Protein AF-A0A3P6TCW6-F1 (afdb_monomer_lite)

InterPro domains:
  IPR000242 Tyrosine-specific protein phosphatase, PTPase domain [PF00102] (1-67)
  IPR000242 Tyrosine-specific protein phosphatase, PTPase domain [PS50055] (1-75)
  IPR029021 Protein-tyrosine phosphatase-like [G3DSA:3.90.190.10] (1-73)
  IPR029021 Protein-tyrosine phosphatase-like [SSF52799] (1-66)
  IPR051985 Non-receptor type tyrosine-specific phosphatase [PTHR46047] (1-67)

Organism: Cylicostephanus goldi (NCBI:txid71465)

Radius of gyration: 13.01 Å; chains: 1; bounding box: 35×23×37 Å

Sequence (75 aa):
MVWEQNVPAVIMLNKLMESGRHKCATYFPSKSEQSVEFDDYTVILEEEEQHHNFVVRKIRLKKLNEEGGQTFYFP

Foldseek 3Di:
DCVVVVPQEDEDPDDCDDPNDGPDDPPAADPVGQWDDDPQKIKGFPDWADDPPDIKTWIWIDGNPDPDIRIHIYD

Secondary structure (DSSP, 8-state):
-TTTTT-SB----S-SEETTEE-S---S-BTTB-EEEETTEEEEEEEEEE-SS-EEEEEEEEETTSS-EEEEEE-

pLDDT: mean 83.92, std 10.87, range [58.28, 94.31]

Structure (mmCIF, N/CA/C/O backbone):
data_AF-A0A3P6TCW6-F1
#
_entry.id   AF-A0A3P6TCW6-F1
#
loop_
_atom_site.group_PDB
_atom_site.id
_atom_site.type_symbol
_atom_site.label_atom_id
_atom_s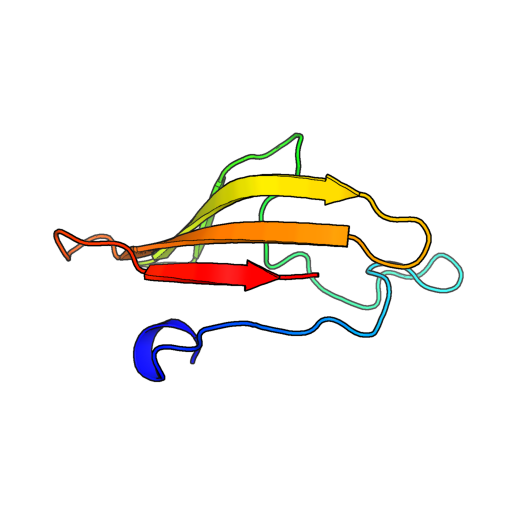ite.label_alt_id
_atom_site.label_comp_id
_atom_site.label_asym_id
_atom_site.label_entity_id
_atom_site.label_seq_id
_atom_site.pdbx_PDB_ins_code
_atom_site.Cartn_x
_atom_site.Cartn_y
_atom_site.Cartn_z
_atom_site.occupancy
_atom_site.B_iso_or_equiv
_atom_site.auth_seq_id
_atom_site.auth_comp_id
_atom_site.auth_asym_id
_atom_site.auth_atom_id
_atom_site.pdbx_PDB_model_num
ATOM 1 N N . MET A 1 1 ? -12.217 -6.804 0.211 1.00 87.06 1 MET A N 1
ATOM 2 C CA . MET A 1 1 ? -10.959 -7.587 0.311 1.00 87.06 1 MET A CA 1
ATOM 3 C C . MET A 1 1 ? -9.949 -6.992 1.296 1.00 87.06 1 MET A C 1
ATOM 5 O O . MET A 1 1 ? -9.856 -7.526 2.387 1.00 87.06 1 MET A O 1
ATOM 9 N N . VAL A 1 2 ? -9.198 -5.928 0.958 1.00 91.50 2 VAL A N 1
ATOM 10 C CA . VAL A 1 2 ? -8.095 -5.408 1.812 1.00 91.50 2 VAL A CA 1
ATOM 11 C C . VAL A 1 2 ? -8.577 -5.031 3.217 1.00 91.50 2 VAL A C 1
ATOM 13 O O . VAL A 1 2 ? -8.030 -5.529 4.195 1.00 91.50 2 VAL A O 1
ATOM 16 N N . TRP A 1 3 ? -9.648 -4.233 3.296 1.00 89.69 3 TRP A N 1
ATOM 17 C CA . TRP A 1 3 ? -10.262 -3.813 4.561 1.00 89.69 3 TRP A CA 1
ATOM 18 C C . TRP A 1 3 ? -10.795 -4.989 5.390 1.00 89.69 3 TRP A C 1
ATOM 20 O O . TRP A 1 3 ? -10.470 -5.146 6.563 1.00 89.69 3 TRP A O 1
ATOM 30 N N . GLU A 1 4 ? -11.620 -5.831 4.765 1.00 90.31 4 GLU A N 1
ATOM 31 C CA . GLU A 1 4 ? -12.330 -6.936 5.426 1.00 90.31 4 GLU A CA 1
ATOM 32 C C . GLU A 1 4 ? -11.383 -8.004 5.976 1.00 90.31 4 GLU A C 1
ATOM 34 O O . GLU A 1 4 ? -11.669 -8.610 7.001 1.00 90.31 4 GLU A O 1
ATOM 39 N N . GLN A 1 5 ? -10.266 -8.244 5.285 1.00 90.56 5 GLN A N 1
ATOM 40 C CA . GLN A 1 5 ? -9.273 -9.247 5.672 1.00 90.56 5 GLN A CA 1
ATOM 41 C C . GLN A 1 5 ? -8.150 -8.660 6.538 1.00 90.56 5 GLN A C 1
ATOM 43 O O . GLN A 1 5 ? -7.228 -9.389 6.895 1.00 90.56 5 GLN A O 1
ATOM 48 N N . ASN A 1 6 ? -8.212 -7.362 6.864 1.00 88.44 6 ASN A N 1
ATOM 49 C CA . ASN A 1 6 ? -7.183 -6.645 7.618 1.00 88.44 6 ASN A CA 1
ATOM 50 C C . ASN A 1 6 ? -5.771 -6.906 7.054 1.00 88.44 6 ASN A C 1
ATOM 52 O O . ASN A 1 6 ? -4.843 -7.290 7.770 1.00 88.44 6 ASN A O 1
ATOM 56 N N . VAL A 1 7 ? -5.642 -6.791 5.727 1.00 91.31 7 VAL A N 1
ATOM 57 C CA . VAL A 1 7 ? -4.417 -7.151 5.003 1.00 91.31 7 VAL A CA 1
ATOM 58 C C . VAL A 1 7 ? -3.283 -6.193 5.392 1.00 91.31 7 VAL A C 1
ATOM 60 O O . VAL A 1 7 ? -3.428 -4.988 5.191 1.00 91.31 7 VAL A O 1
ATOM 63 N N . PRO A 1 8 ? -2.127 -6.691 5.875 1.00 86.88 8 PRO A N 1
ATOM 64 C CA . PRO A 1 8 ? -1.028 -5.827 6.310 1.00 86.88 8 PRO A CA 1
ATOM 65 C C . PRO A 1 8 ? -0.186 -5.283 5.144 1.00 86.88 8 PRO A C 1
ATOM 67 O O . PRO A 1 8 ? 0.455 -4.237 5.268 1.00 86.88 8 PRO A O 1
ATOM 70 N N . ALA A 1 9 ? -0.164 -5.993 4.011 1.00 91.75 9 ALA A N 1
ATOM 71 C CA . ALA A 1 9 ? 0.577 -5.604 2.818 1.00 91.75 9 ALA A CA 1
ATOM 72 C C . ALA A 1 9 ? -0.010 -6.239 1.551 1.00 91.75 9 ALA A C 1
ATOM 74 O O . ALA A 1 9 ? -0.484 -7.376 1.573 1.00 91.75 9 ALA A O 1
ATOM 75 N N . VAL A 1 10 ? 0.078 -5.526 0.432 1.00 90.62 10 VAL A N 1
ATOM 76 C CA . VAL A 1 10 ? -0.259 -6.033 -0.904 1.00 90.62 10 VAL A CA 1
ATOM 77 C C . VAL A 1 10 ? 0.992 -5.959 -1.760 1.00 90.62 10 VAL A C 1
ATOM 79 O O . VAL A 1 10 ? 1.642 -4.928 -1.757 1.00 90.62 10 VAL A O 1
ATOM 82 N N . ILE A 1 11 ? 1.330 -7.018 -2.502 1.00 90.50 11 ILE A N 1
ATOM 83 C CA . ILE A 1 11 ? 2.538 -7.065 -3.339 1.00 90.50 11 ILE A CA 1
ATOM 84 C C . ILE A 1 11 ? 2.162 -6.991 -4.821 1.00 90.50 11 ILE A C 1
ATOM 86 O O . ILE A 1 11 ? 1.537 -7.903 -5.360 1.00 90.50 11 ILE A O 1
ATOM 90 N N . MET A 1 12 ? 2.571 -5.912 -5.491 1.00 87.31 12 MET A N 1
ATOM 91 C CA . MET A 1 12 ? 2.467 -5.758 -6.941 1.00 87.31 12 MET A CA 1
ATOM 92 C C . MET A 1 12 ? 3.759 -6.242 -7.610 1.00 87.31 12 MET A C 1
ATOM 94 O O . MET A 1 12 ? 4.831 -5.702 -7.364 1.00 87.31 12 MET A O 1
ATOM 98 N N . LEU A 1 13 ? 3.655 -7.270 -8.456 1.00 84.94 13 LEU A N 1
ATOM 99 C CA . LEU A 1 13 ? 4.814 -7.878 -9.130 1.00 84.94 13 LEU A CA 1
ATOM 100 C C . LEU A 1 13 ? 5.082 -7.307 -10.530 1.00 84.94 13 LEU A C 1
ATOM 102 O O . LEU A 1 13 ? 6.196 -7.420 -11.036 1.00 84.94 13 LEU A O 1
ATOM 106 N N . ASN A 1 14 ? 4.077 -6.686 -11.1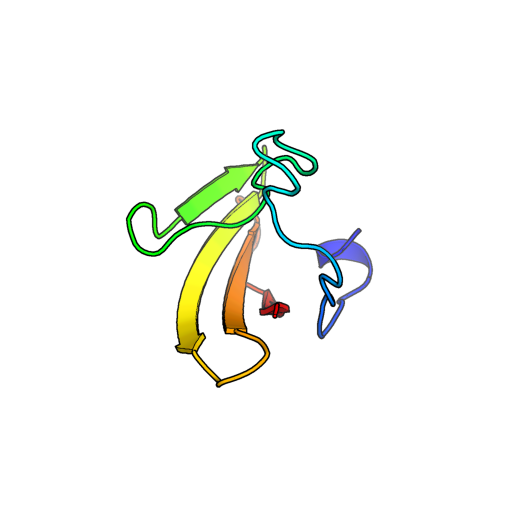51 1.00 76.31 14 ASN A N 1
ATOM 107 C CA . ASN A 1 14 ? 4.157 -6.185 -12.522 1.00 76.31 14 ASN A CA 1
ATOM 108 C C . ASN A 1 14 ? 4.125 -4.657 -12.553 1.00 76.31 14 ASN A C 1
ATOM 110 O O . ASN A 1 14 ? 3.469 -4.017 -11.733 1.00 76.31 14 ASN A O 1
ATOM 114 N N . LYS A 1 15 ? 4.774 -4.065 -13.559 1.00 70.81 15 LYS A N 1
ATOM 115 C CA . LYS A 1 15 ? 4.658 -2.626 -13.826 1.00 70.81 15 LYS A CA 1
ATOM 116 C C . LYS A 1 15 ? 3.262 -2.295 -14.364 1.00 70.81 15 LYS A C 1
ATOM 118 O O . LYS A 1 15 ? 2.657 -3.091 -15.078 1.00 70.81 15 LYS A O 1
ATOM 123 N N . LEU A 1 16 ? 2.784 -1.077 -14.089 1.00 66.38 16 LEU A N 1
ATOM 124 C CA . LEU A 1 16 ? 1.506 -0.567 -14.616 1.00 66.38 16 LEU A CA 1
ATOM 125 C C . LEU A 1 16 ? 1.472 -0.541 -16.157 1.00 66.38 16 LEU A C 1
ATOM 127 O O . LEU A 1 16 ? 0.422 -0.761 -16.768 1.00 66.38 16 LEU A O 1
ATOM 131 N N . MET A 1 17 ? 2.634 -0.322 -16.780 1.00 62.34 17 MET A N 1
ATOM 132 C CA . MET A 1 17 ? 2.835 -0.407 -18.224 1.00 62.34 17 MET A CA 1
ATOM 133 C C . MET A 1 17 ? 3.913 -1.432 -18.559 1.00 62.34 17 MET A C 1
ATOM 135 O O . MET A 1 17 ? 5.034 -1.364 -18.052 1.00 62.34 17 MET A O 1
ATOM 139 N N . GLU A 1 18 ? 3.596 -2.319 -19.497 1.00 64.38 18 GLU A N 1
ATOM 140 C CA . GLU A 1 18 ? 4.564 -3.207 -20.136 1.00 64.38 18 GLU A CA 1
ATOM 141 C C . GLU A 1 18 ? 4.464 -3.029 -21.648 1.00 64.38 18 GLU A C 1
ATOM 143 O O . GLU A 1 18 ? 3.369 -3.048 -22.216 1.00 64.38 18 GLU A O 1
ATOM 148 N N . SER A 1 19 ? 5.606 -2.826 -22.307 1.00 61.28 19 SER A N 1
ATOM 149 C CA . SER A 1 19 ? 5.684 -2.675 -23.768 1.00 61.28 19 SER A CA 1
ATOM 150 C C . SER A 1 19 ? 4.726 -1.614 -24.341 1.00 61.28 19 SER A C 1
ATOM 152 O O . SER A 1 19 ? 4.139 -1.804 -25.403 1.00 61.28 19 SER A O 1
ATOM 154 N N . GLY A 1 20 ? 4.534 -0.502 -23.619 1.00 58.28 20 GLY A N 1
ATOM 155 C CA . GLY A 1 20 ? 3.679 0.612 -24.046 1.00 58.28 20 GLY A CA 1
ATOM 156 C C . GLY A 1 20 ? 2.171 0.372 -23.903 1.00 58.28 20 GLY A C 1
ATOM 157 O O . GLY A 1 20 ? 1.389 1.225 -24.310 1.00 58.28 20 GLY A O 1
ATOM 158 N N . ARG A 1 21 ? 1.743 -0.757 -23.320 1.00 58.34 21 ARG A N 1
ATOM 159 C CA . ARG A 1 21 ? 0.331 -1.052 -23.039 1.00 58.34 21 ARG A CA 1
ATOM 160 C C . ARG A 1 21 ? 0.062 -1.005 -21.537 1.00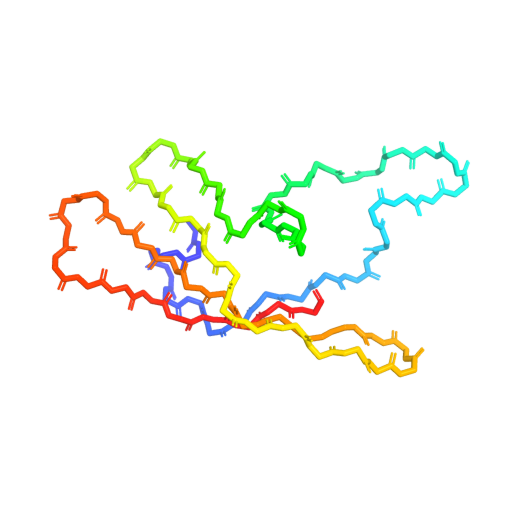 58.34 21 ARG A C 1
ATOM 162 O O . ARG A 1 21 ? 0.815 -1.582 -20.752 1.00 58.34 21 ARG A O 1
ATOM 169 N N . HIS A 1 22 ? -1.030 -0.348 -21.149 1.00 59.72 22 HIS A N 1
ATOM 170 C CA . HIS A 1 22 ? -1.548 -0.401 -19.782 1.00 59.72 22 HIS A CA 1
ATOM 171 C C . HIS A 1 22 ? -2.023 -1.825 -19.480 1.00 59.72 22 HIS A C 1
ATOM 173 O O . HIS A 1 22 ? -2.919 -2.339 -20.148 1.00 59.72 22 HIS A O 1
ATOM 179 N N . LYS A 1 23 ? -1.386 -2.475 -18.505 1.00 59.69 23 LYS A N 1
ATOM 180 C CA . LYS A 1 23 ? -1.731 -3.835 -18.060 1.00 59.69 23 LYS A CA 1
ATOM 181 C C . LYS A 1 23 ? -2.614 -3.824 -16.811 1.00 59.69 23 LYS A C 1
ATOM 183 O O . LYS A 1 23 ? -3.395 -4.750 -16.629 1.00 59.69 23 LYS A O 1
ATOM 188 N N . CYS A 1 24 ? -2.508 -2.781 -15.988 1.00 60.97 24 CYS A N 1
ATOM 189 C CA . CYS A 1 24 ? -3.232 -2.653 -14.726 1.00 60.97 24 CYS A CA 1
ATOM 190 C C . CYS A 1 24 ? -3.966 -1.314 -14.653 1.00 60.97 24 CYS A C 1
ATOM 192 O O . CYS A 1 24 ? -3.420 -0.281 -15.045 1.00 60.97 24 CYS A O 1
ATOM 194 N N . ALA A 1 25 ? -5.186 -1.338 -14.115 1.00 68.50 25 ALA A N 1
ATOM 195 C CA . ALA A 1 25 ? -5.851 -0.126 -13.660 1.00 68.50 25 ALA A CA 1
ATOM 196 C C . ALA A 1 25 ? -5.091 0.441 -12.453 1.00 68.50 25 ALA A C 1
ATOM 198 O O . ALA A 1 25 ? -4.620 -0.313 -11.598 1.00 68.50 25 ALA A O 1
ATOM 199 N N . THR A 1 26 ? -4.973 1.763 -12.383 1.00 69.56 26 THR A N 1
ATOM 200 C CA . THR A 1 26 ? -4.408 2.439 -11.216 1.00 69.56 26 THR A CA 1
ATOM 201 C C . THR A 1 26 ? -5.447 2.407 -10.099 1.00 69.56 26 THR A C 1
ATOM 203 O O . THR A 1 26 ? -6.443 3.116 -10.161 1.00 69.56 26 THR A O 1
ATOM 206 N N . TYR A 1 27 ? -5.244 1.545 -9.104 1.00 80.56 27 TYR A N 1
ATOM 207 C CA . TYR A 1 27 ? -6.142 1.388 -7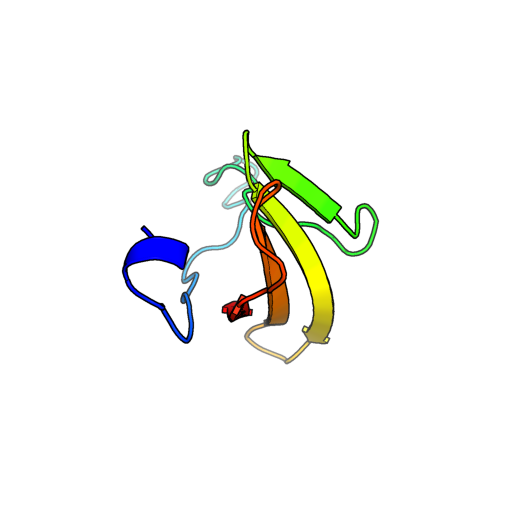.949 1.00 80.56 27 TYR A CA 1
ATOM 208 C C . TYR A 1 27 ? -5.586 2.046 -6.672 1.00 80.56 27 TYR A C 1
ATOM 210 O O . TYR A 1 27 ? -6.145 1.882 -5.590 1.00 80.56 27 TYR A O 1
ATOM 218 N N . PHE A 1 28 ? -4.456 2.749 -6.777 1.00 82.44 28 PHE A N 1
ATOM 219 C CA . PHE A 1 28 ? -3.802 3.447 -5.675 1.00 82.44 28 PHE A CA 1
ATOM 220 C C . PHE A 1 28 ? -3.394 4.868 -6.098 1.00 82.44 28 PHE A C 1
ATOM 222 O O . PHE A 1 28 ? -3.068 5.079 -7.268 1.00 82.44 28 PHE A O 1
ATOM 229 N N . PRO A 1 29 ? -3.407 5.834 -5.165 1.00 84.88 29 PRO A N 1
ATOM 230 C CA . PRO A 1 29 ? -3.040 7.221 -5.430 1.00 84.88 29 PRO A CA 1
ATOM 231 C C . PRO A 1 29 ? -1.581 7.363 -5.887 1.00 84.88 29 PRO A C 1
ATOM 233 O O . PRO A 1 29 ? -0.715 6.557 -5.546 1.00 84.88 29 PRO A O 1
ATOM 236 N N . SER A 1 30 ? -1.302 8.415 -6.652 1.00 83.62 30 SER A N 1
ATOM 237 C CA . SER A 1 30 ? 0.042 8.748 -7.144 1.00 83.62 30 SER A CA 1
ATOM 238 C C . SER A 1 30 ? 0.618 9.944 -6.384 1.00 83.62 30 SER A C 1
ATOM 240 O O . SER A 1 30 ? -0.097 10.648 -5.680 1.00 83.62 30 SER A O 1
ATOM 242 N N . LYS A 1 31 ? 1.906 10.258 -6.568 1.00 80.56 31 LYS A N 1
ATOM 243 C CA . LYS A 1 31 ? 2.492 11.490 -6.000 1.00 80.56 31 LYS A CA 1
ATOM 244 C C . LYS A 1 31 ? 1.753 12.771 -6.418 1.00 80.56 31 LYS A C 1
ATOM 246 O O . LYS A 1 31 ? 1.710 13.722 -5.646 1.00 80.56 31 LYS A O 1
ATOM 251 N N . SER A 1 32 ? 1.182 12.804 -7.624 1.00 83.62 32 SER A N 1
ATOM 252 C CA . SER A 1 32 ? 0.385 13.933 -8.127 1.00 83.62 32 SER A CA 1
ATOM 253 C C . SER A 1 32 ? -1.060 13.944 -7.622 1.00 83.62 32 SER A C 1
ATOM 255 O O . SER A 1 32 ? -1.685 14.998 -7.603 1.00 83.62 32 SER A O 1
ATOM 257 N N . GLU A 1 33 ? -1.583 12.793 -7.205 1.00 86.00 33 GLU A N 1
ATOM 258 C CA . GLU A 1 33 ? -2.952 12.618 -6.724 1.00 86.00 33 GLU A CA 1
ATOM 259 C C . GLU A 1 33 ? -2.899 11.799 -5.433 1.00 86.00 33 GLU A C 1
ATOM 261 O O . GLU A 1 33 ? -2.940 10.573 -5.468 1.00 86.00 33 GLU A O 1
ATOM 266 N N . GLN A 1 34 ? -2.730 12.486 -4.298 1.00 88.38 34 GLN A N 1
ATOM 267 C CA . GLN A 1 34 ? -2.441 11.866 -2.995 1.00 88.38 34 GLN A CA 1
ATOM 268 C C . GLN A 1 34 ? -3.619 11.084 -2.397 1.00 88.38 34 GLN A C 1
ATOM 270 O O . GLN A 1 34 ? -3.431 10.355 -1.423 1.00 88.38 34 GLN A O 1
ATOM 275 N N . SER A 1 35 ? -4.822 11.210 -2.959 1.00 92.19 35 SER A N 1
ATOM 276 C CA . SER A 1 35 ? -5.994 10.461 -2.519 1.00 92.19 35 SER A CA 1
ATOM 277 C C . SER A 1 35 ? -6.920 10.123 -3.675 1.00 92.19 35 SER A C 1
ATOM 279 O O . SER A 1 35 ? -7.144 10.963 -4.542 1.00 92.19 35 SER A O 1
ATOM 281 N N . VAL A 1 36 ? -7.515 8.936 -3.625 1.00 92.12 36 VAL A N 1
ATOM 282 C CA . VAL A 1 36 ? -8.549 8.479 -4.560 1.00 92.12 36 VAL A CA 1
ATOM 283 C C . VAL A 1 36 ? -9.696 7.847 -3.775 1.00 92.12 36 VAL A C 1
ATOM 285 O O . VAL A 1 36 ? -9.478 7.205 -2.742 1.00 92.12 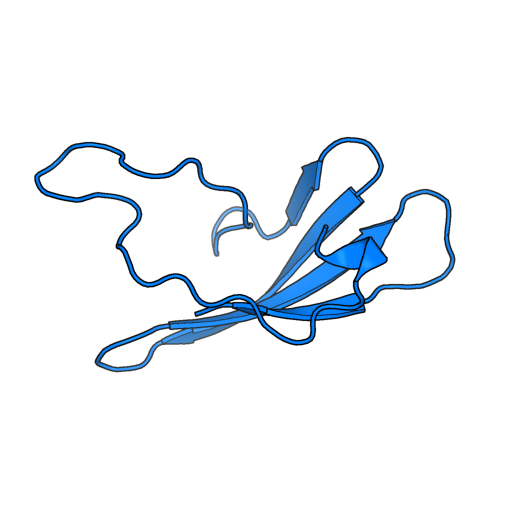36 VAL A O 1
ATOM 288 N N . GLU A 1 37 ? -10.919 8.054 -4.249 1.00 91.94 37 GLU A N 1
ATOM 289 C CA . GLU A 1 37 ? -12.136 7.526 -3.637 1.00 91.94 37 GLU A CA 1
ATOM 290 C C . GLU A 1 37 ? -12.654 6.321 -4.428 1.00 91.94 37 GLU A C 1
ATOM 292 O O . GLU A 1 37 ? -12.720 6.339 -5.657 1.00 91.94 37 GLU A O 1
ATOM 297 N N . PHE A 1 38 ? -13.021 5.270 -3.700 1.00 90.56 38 PHE A N 1
ATOM 298 C CA . PHE A 1 38 ? -13.657 4.059 -4.201 1.00 90.56 38 PHE A CA 1
ATOM 299 C C . PHE A 1 38 ? -14.897 3.785 -3.353 1.00 90.56 38 PHE A C 1
ATOM 301 O O . PHE A 1 38 ? -14.797 3.169 -2.291 1.00 90.56 38 PHE A O 1
ATOM 308 N N . ASP A 1 39 ? -16.054 4.252 -3.821 1.00 91.44 39 ASP A N 1
ATOM 309 C CA . ASP A 1 39 ? -17.332 4.164 -3.107 1.00 91.44 39 ASP A CA 1
ATOM 310 C C . ASP A 1 39 ? -17.209 4.680 -1.657 1.00 91.44 39 ASP A C 1
ATOM 312 O O . ASP A 1 39 ? -16.951 5.860 -1.433 1.00 91.44 39 ASP A O 1
ATOM 316 N N . ASP A 1 40 ? -17.331 3.793 -0.668 1.00 93.31 40 ASP A N 1
ATOM 317 C CA . ASP A 1 40 ? -17.254 4.120 0.760 1.00 93.31 40 ASP A CA 1
ATOM 318 C C . ASP A 1 40 ? -15.817 4.243 1.293 1.00 93.31 40 ASP A C 1
ATOM 320 O O . ASP A 1 40 ? -15.618 4.393 2.502 1.00 93.31 40 ASP A O 1
ATOM 324 N N . TYR A 1 41 ? -14.804 4.127 0.434 1.00 92.50 41 TYR A N 1
ATOM 325 C CA . TYR A 1 41 ? -13.404 4.082 0.831 1.00 92.50 41 TYR A CA 1
ATOM 326 C C . TYR A 1 41 ? -12.587 5.226 0.244 1.00 92.50 41 TYR A C 1
ATOM 328 O O . TYR A 1 41 ? -12.605 5.477 -0.955 1.00 92.50 41 TYR A O 1
ATOM 336 N N . THR A 1 42 ? -11.754 5.841 1.076 1.00 93.19 42 THR A N 1
ATOM 337 C CA . THR A 1 42 ? -10.718 6.777 0.635 1.00 93.19 42 THR A CA 1
ATOM 338 C C . THR A 1 42 ? -9.355 6.125 0.810 1.00 93.19 42 THR A C 1
ATOM 340 O O . THR A 1 42 ? -8.979 5.739 1.921 1.00 93.19 42 THR A O 1
ATOM 343 N N . VAL A 1 43 ? -8.601 6.019 -0.280 1.00 93.19 43 VAL A N 1
ATOM 344 C CA . VAL A 1 43 ? -7.221 5.524 -0.293 1.00 93.19 43 VAL A CA 1
ATOM 345 C C . VAL A 1 43 ? -6.294 6.726 -0.345 1.00 93.19 43 VAL A C 1
ATOM 347 O O . VAL A 1 43 ? -6.431 7.565 -1.229 1.00 93.19 43 VAL A O 1
ATOM 350 N N . ILE A 1 44 ? -5.354 6.814 0.590 1.00 93.69 44 ILE A N 1
ATOM 351 C CA . ILE A 1 44 ? -4.466 7.964 0.769 1.00 93.69 44 ILE A CA 1
ATOM 352 C C . ILE A 1 44 ? -3.018 7.478 0.720 1.00 93.69 44 ILE A C 1
ATOM 354 O O . ILE A 1 44 ? -2.662 6.537 1.431 1.00 93.69 44 ILE A O 1
ATOM 358 N N . LEU A 1 45 ? -2.182 8.121 -0.094 1.00 94.31 45 LEU A N 1
ATOM 359 C CA . LEU A 1 45 ? -0.735 7.913 -0.088 1.00 94.31 45 LEU A CA 1
ATOM 360 C C . LEU A 1 45 ? -0.122 8.736 1.047 1.00 94.31 45 LEU A C 1
ATOM 362 O O . LEU A 1 45 ? -0.140 9.961 0.992 1.00 94.31 45 LEU A O 1
ATOM 366 N N . GLU A 1 46 ? 0.410 8.075 2.075 1.00 93.56 46 GLU A N 1
ATOM 367 C CA . GLU A 1 46 ? 1.113 8.756 3.171 1.00 93.56 46 GLU A CA 1
ATOM 368 C C . GLU A 1 46 ? 2.604 8.926 2.868 1.00 93.56 46 GLU A C 1
ATOM 370 O O . GLU A 1 46 ? 3.191 9.955 3.190 1.00 93.56 46 GLU A O 1
ATOM 375 N N . GLU A 1 47 ? 3.222 7.915 2.259 1.00 93.38 47 GLU A N 1
ATOM 376 C CA . GLU A 1 47 ? 4.660 7.888 1.994 1.00 93.38 47 GLU A CA 1
ATOM 377 C C . GLU A 1 47 ? 4.953 7.062 0.742 1.00 93.38 47 GLU A C 1
ATOM 379 O O . GLU A 1 47 ? 4.276 6.067 0.482 1.00 93.38 47 GLU A O 1
ATOM 384 N N . GLU A 1 48 ? 5.971 7.457 -0.022 1.00 93.12 48 GLU A N 1
ATOM 385 C CA . GLU A 1 48 ? 6.510 6.670 -1.130 1.00 93.12 48 GLU A CA 1
ATOM 386 C C . GLU A 1 48 ? 8.042 6.715 -1.103 1.00 93.12 48 GLU A C 1
ATOM 388 O O . GLU A 1 48 ? 8.647 7.761 -1.352 1.00 93.12 48 GLU A O 1
ATOM 393 N N . GLU A 1 49 ? 8.660 5.564 -0.858 1.00 93.31 49 GLU A N 1
ATOM 394 C CA . GLU A 1 49 ? 10.101 5.349 -0.873 1.00 93.31 49 GLU A CA 1
ATOM 395 C C . GLU A 1 49 ? 10.504 4.582 -2.135 1.00 93.31 49 GLU A C 1
ATOM 397 O O . GLU A 1 49 ? 9.987 3.507 -2.435 1.00 93.31 49 GLU A O 1
ATOM 402 N N . GLN A 1 50 ? 11.434 5.136 -2.907 1.00 90.81 50 GLN A N 1
ATOM 403 C CA . GLN A 1 50 ? 11.903 4.511 -4.138 1.00 90.81 50 GLN A CA 1
ATOM 404 C C . GLN A 1 50 ? 13.238 3.804 -3.907 1.00 90.81 50 GLN A C 1
ATOM 406 O O . GLN A 1 50 ? 14.239 4.443 -3.591 1.00 90.81 50 GLN A O 1
ATOM 411 N N . HIS A 1 51 ? 13.266 2.493 -4.146 1.00 90.62 51 HIS A N 1
ATOM 412 C CA . HIS A 1 51 ? 14.486 1.692 -4.151 1.00 90.62 51 HIS A CA 1
ATOM 413 C C . HIS A 1 51 ? 14.913 1.359 -5.585 1.00 90.62 51 HIS A C 1
ATOM 415 O O . HIS A 1 51 ? 14.230 1.666 -6.562 1.00 90.62 51 HIS A O 1
ATOM 421 N N . HIS A 1 52 ? 16.069 0.705 -5.723 1.00 88.12 52 HIS A N 1
ATOM 422 C CA . HIS A 1 52 ? 16.632 0.366 -7.031 1.00 88.12 52 HIS A CA 1
ATOM 423 C C . HIS A 1 52 ? 15.719 -0.555 -7.862 1.00 88.12 52 HIS A C 1
ATOM 425 O O . HIS A 1 52 ? 15.580 -0.356 -9.066 1.00 88.12 52 HIS A O 1
ATOM 431 N N . ASN A 1 53 ? 15.078 -1.535 -7.213 1.00 87.06 53 ASN A N 1
ATOM 432 C CA . ASN A 1 53 ? 14.323 -2.600 -7.889 1.00 87.06 53 ASN A CA 1
ATOM 433 C C . ASN A 1 53 ? 12.815 -2.587 -7.608 1.00 87.06 53 ASN A C 1
ATOM 435 O O . ASN A 1 53 ? 12.067 -3.289 -8.284 1.00 87.06 53 ASN A O 1
ATOM 439 N N . PHE A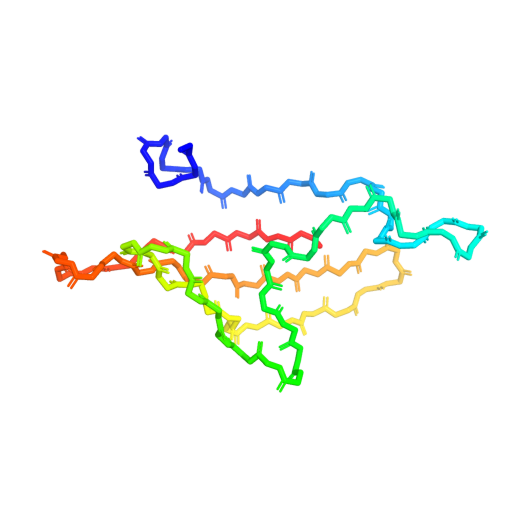 1 54 ? 12.371 -1.831 -6.610 1.00 88.56 54 PHE A N 1
ATOM 440 C CA . PHE A 1 54 ? 10.977 -1.758 -6.184 1.00 88.56 54 PHE A CA 1
ATOM 441 C C . PHE A 1 54 ? 10.701 -0.385 -5.575 1.00 88.56 54 PHE A C 1
ATOM 443 O O . PHE A 1 54 ? 11.625 0.363 -5.250 1.00 88.56 54 PHE A O 1
ATOM 450 N N . VAL A 1 55 ? 9.429 -0.046 -5.438 1.00 90.31 55 VAL A N 1
ATOM 451 C CA . VAL A 1 55 ? 8.989 1.111 -4.661 1.00 90.31 55 VAL A CA 1
ATOM 452 C C . VAL A 1 55 ? 8.354 0.562 -3.385 1.00 90.31 55 VAL A C 1
ATOM 454 O O . VAL A 1 55 ? 8.054 -0.622 -3.320 1.00 90.31 55 VAL A O 1
ATOM 457 N N . VAL A 1 56 ? 8.244 1.359 -2.334 1.00 93.19 56 VAL A N 1
ATOM 458 C CA . VAL A 1 56 ? 7.429 1.069 -1.155 1.00 93.19 56 VAL A CA 1
ATOM 459 C C . VAL A 1 56 ? 6.521 2.265 -0.942 1.00 93.19 56 VAL A C 1
ATOM 461 O O . VAL A 1 56 ? 6.951 3.408 -1.005 1.00 93.19 56 VAL A O 1
ATOM 464 N N . ARG A 1 57 ? 5.245 2.009 -0.712 1.00 93.50 57 ARG A N 1
ATOM 465 C CA . ARG A 1 57 ? 4.180 2.978 -0.508 1.00 93.50 57 ARG A CA 1
ATOM 466 C C . ARG A 1 57 ? 3.485 2.650 0.788 1.00 93.50 57 ARG A C 1
ATOM 468 O O . ARG A 1 57 ? 2.993 1.536 0.974 1.00 93.50 57 ARG A O 1
ATOM 475 N N . LYS A 1 58 ? 3.400 3.635 1.666 1.00 94.19 58 LYS A N 1
ATOM 476 C CA . LYS A 1 58 ? 2.554 3.566 2.846 1.00 94.19 58 LYS A CA 1
ATOM 477 C C . LYS A 1 58 ? 1.189 4.121 2.472 1.00 94.19 58 LYS A C 1
ATOM 479 O O . LYS A 1 58 ? 1.060 5.300 2.145 1.00 94.19 58 LYS A O 1
ATOM 484 N N . ILE A 1 59 ? 0.182 3.260 2.494 1.00 93.75 59 ILE A N 1
ATOM 485 C CA . ILE A 1 59 ? -1.184 3.604 2.123 1.00 93.75 59 ILE A CA 1
ATOM 486 C C . ILE A 1 59 ? -2.051 3.608 3.374 1.00 93.75 59 ILE A C 1
ATOM 488 O O . ILE A 1 59 ? -1.996 2.683 4.185 1.00 93.75 59 ILE A O 1
ATOM 492 N N . ARG A 1 60 ? -2.891 4.632 3.506 1.00 93.62 60 ARG A N 1
ATOM 493 C CA . ARG A 1 60 ? -3.958 4.681 4.499 1.00 93.62 60 ARG A CA 1
ATOM 494 C C . ARG A 1 60 ? -5.312 4.557 3.826 1.00 93.62 60 ARG A C 1
ATOM 496 O O . ARG A 1 60 ? -5.659 5.348 2.958 1.00 93.62 60 ARG A O 1
ATOM 503 N N . LEU A 1 61 ? -6.089 3.583 4.271 1.00 93.44 61 LEU A N 1
ATOM 504 C CA . LEU A 1 61 ? -7.458 3.340 3.847 1.00 93.44 61 LEU A CA 1
ATOM 505 C C . LEU A 1 61 ? -8.407 3.808 4.944 1.00 93.44 61 LEU A C 1
ATOM 507 O O . LEU A 1 61 ? -8.299 3.380 6.094 1.00 93.44 61 LEU A O 1
ATOM 511 N N . LYS A 1 62 ? -9.315 4.712 4.592 1.00 92.81 62 LYS A N 1
ATOM 512 C CA . LYS A 1 62 ? -10.393 5.197 5.457 1.00 92.81 62 LYS A CA 1
ATOM 513 C C . LYS A 1 62 ? -11.728 4.743 4.894 1.00 92.81 62 LYS A C 1
ATOM 515 O O . LYS A 1 62 ? -11.882 4.698 3.679 1.00 92.81 62 LYS A O 1
ATOM 520 N N . LYS A 1 63 ? -12.679 4.444 5.773 1.00 92.56 63 LYS A N 1
ATOM 521 C CA . LYS A 1 63 ? -14.056 4.119 5.406 1.00 92.56 63 LYS A CA 1
ATOM 522 C C . LYS A 1 63 ? -14.967 5.265 5.846 1.00 92.56 63 LYS A C 1
ATOM 524 O O . LYS A 1 63 ? -14.849 5.716 6.981 1.00 92.56 63 LYS A O 1
ATOM 529 N N . LEU A 1 64 ? -15.856 5.724 4.966 1.00 84.62 64 LEU A N 1
ATOM 530 C CA . LEU A 1 64 ? -16.644 6.960 5.103 1.00 84.62 64 LEU A CA 1
ATOM 531 C C . LEU A 1 64 ? -17.455 7.046 6.412 1.00 84.62 64 LEU A C 1
ATOM 533 O O . LEU A 1 64 ? -17.685 8.137 6.924 1.00 84.62 64 LEU A O 1
ATOM 537 N N . ASN A 1 65 ? -17.832 5.896 6.977 1.00 81.69 65 ASN A N 1
ATOM 538 C CA . ASN A 1 65 ? -18.720 5.790 8.138 1.00 81.69 65 ASN A CA 1
ATOM 539 C C . ASN A 1 65 ? -18.053 5.196 9.396 1.00 81.69 65 ASN A C 1
ATOM 541 O O . ASN A 1 65 ? -18.760 4.822 10.329 1.00 81.69 65 ASN A O 1
ATOM 545 N N . GLU A 1 66 ? -16.721 5.068 9.439 1.00 77.69 66 GLU A N 1
ATOM 546 C CA . GLU A 1 66 ? -16.006 4.546 10.614 1.00 77.69 66 GLU A CA 1
ATOM 547 C C . GLU A 1 66 ? -14.943 5.537 11.110 1.00 77.69 66 GLU A C 1
ATOM 549 O O . GLU A 1 66 ? -14.125 6.040 10.338 1.00 77.69 66 GLU A O 1
ATOM 554 N N . GLU A 1 67 ? -14.919 5.796 12.423 1.00 66.94 67 GLU A N 1
ATOM 555 C CA . GLU A 1 67 ? -13.860 6.576 13.074 1.00 66.94 67 GLU A CA 1
ATOM 556 C C . GLU A 1 67 ? -12.582 5.728 13.172 1.00 66.94 67 GLU A C 1
ATOM 558 O O . GLU A 1 67 ? -12.239 5.160 14.206 1.00 66.94 67 GLU A O 1
ATOM 563 N N . GLY A 1 68 ? -11.882 5.585 12.048 1.00 70.06 68 GLY A N 1
ATOM 564 C CA . GLY A 1 68 ? -10.682 4.765 11.960 1.00 70.06 68 GLY A CA 1
ATOM 565 C C . GLY A 1 68 ? -10.108 4.701 10.550 1.00 70.06 68 GLY A C 1
ATOM 566 O O . GLY A 1 68 ? -10.746 5.047 9.561 1.00 70.06 68 GLY A O 1
ATOM 567 N N . GLY A 1 69 ? -8.853 4.275 10.445 1.00 79.25 69 GLY A N 1
ATOM 568 C CA . GLY A 1 69 ? -8.247 3.955 9.159 1.00 79.25 69 GLY A CA 1
ATOM 569 C C . GLY A 1 69 ? -7.236 2.837 9.326 1.00 79.25 69 GLY A C 1
ATOM 570 O O . GLY A 1 69 ? -6.545 2.784 10.341 1.00 79.25 69 GLY A O 1
ATOM 571 N N . GLN A 1 70 ? -7.166 1.956 8.338 1.00 87.12 70 GLN A N 1
ATOM 572 C CA . GLN A 1 70 ? -6.173 0.894 8.280 1.00 87.12 70 GLN A CA 1
ATOM 573 C C . GLN A 1 70 ? -4.999 1.372 7.430 1.00 87.12 70 GLN A C 1
ATOM 575 O O . GLN A 1 70 ? -5.194 1.939 6.355 1.00 87.12 70 GLN A O 1
ATOM 580 N N . THR A 1 71 ? -3.782 1.153 7.914 1.00 88.25 71 THR A N 1
ATOM 581 C CA . THR A 1 71 ? -2.560 1.434 7.161 1.00 88.25 71 THR A CA 1
ATOM 582 C C . THR A 1 71 ? -1.953 0.119 6.707 1.00 88.25 71 THR A C 1
ATOM 584 O O . THR A 1 71 ? -1.801 -0.798 7.511 1.00 88.25 71 THR A O 1
ATOM 587 N N . PHE A 1 72 ? -1.578 0.046 5.437 1.00 87.50 72 PHE A N 1
ATOM 588 C CA . PHE A 1 72 ? -0.899 -1.107 4.861 1.00 87.50 72 PHE A CA 1
ATOM 589 C C . PHE A 1 72 ? 0.148 -0.663 3.844 1.00 87.50 72 PHE A C 1
ATOM 591 O O . PHE A 1 72 ? 0.170 0.487 3.395 1.00 87.50 72 PHE A O 1
ATOM 598 N N . TYR A 1 73 ? 1.028 -1.594 3.488 1.00 84.50 73 TYR A N 1
ATOM 599 C CA . TYR A 1 73 ? 2.146 -1.332 2.588 1.00 84.50 73 TYR A CA 1
ATOM 600 C C . TYR A 1 73 ? 1.888 -1.887 1.186 1.00 84.50 73 TYR A C 1
ATOM 602 O O . TYR A 1 73 ? 1.384 -3.000 1.023 1.00 84.50 73 TYR A O 1
ATOM 610 N N . PHE A 1 74 ? 2.262 -1.101 0.182 1.00 78.00 74 PHE A N 1
ATOM 611 C CA . PHE A 1 74 ? 2.283 -1.450 -1.238 1.00 78.00 74 PHE A CA 1
ATOM 612 C C . PHE A 1 74 ? 3.716 -1.339 -1.758 1.00 78.00 74 PHE A C 1
ATOM 614 O O . PHE A 1 74 ? 4.394 -0.413 -1.341 1.00 78.00 74 PHE A O 1
ATOM 621 N N . PRO A 1 75 ? 4.211 -2.197 -2.657 1.00 66.19 75 PRO A N 1
ATOM 622 C CA . PRO A 1 75 ? 5.399 -1.891 -3.431 1.00 66.19 75 PRO A CA 1
ATOM 623 C C . PRO A 1 75 ? 5.095 -1.014 -4.666 1.00 66.19 75 PRO A C 1
ATOM 625 O O . PRO A 1 75 ? 3.904 -0.705 -4.905 1.00 66.19 75 PRO A O 1
#